Protein AF-A0A4Y7U1Z7-F1 (afdb_monomer_lite)

Secondary structure (DSSP, 8-state):
--S--TT--EEEEEEEBS-SSSEEEEEEEETT--EEEEEEETTTEEETT-----EEEEEEETTEEEEEEE--GGGS-B--SSS---EEEEEE-

Radius of gyration: 13.89 Å; chains: 1; bounding box: 36×25×38 Å

Sequence (93 aa):
QRDNFGTADIFGVFINGFNDGQQNFEFFVSAADVQGDCVMTDANGEDYSWDAVWISKAVLTDTGWTVEMKIPYAALRFSEENKQTWGINFFRE

Organism: NCBI:txid2133765

pLDDT: mean 92.45, std 10.13, range [46.44, 98.19]

Foldseek 3Di:
DADDCDPFKKKKKWKAQAQPQAKIWIWMQTLVRHIFIFIAGPVPGTHRVDDDDWDKDKDADPVGIDMDIGHDPVRDDHDPDPDTDMDIDMDID

Structure (mmCIF, N/CA/C/O backbone):
data_AF-A0A4Y7U1Z7-F1
#
_entry.id   AF-A0A4Y7U1Z7-F1
#
loop_
_atom_site.group_PDB
_atom_site.id
_atom_site.type_symbol
_atom_site.label_atom_id
_atom_site.label_alt_id
_atom_site.label_comp_id
_atom_site.label_asym_id
_atom_site.label_entity_id
_atom_site.label_seq_id
_atom_site.pdbx_PDB_ins_code
_atom_site.Cartn_x
_atom_site.Cartn_y
_atom_site.Cartn_z
_atom_site.occupancy
_atom_site.B_iso_or_equiv
_atom_site.auth_seq_id
_atom_site.auth_comp_id
_atom_site.auth_asym_id
_atom_site.auth_atom_id
_atom_site.pdbx_PDB_model_num
ATOM 1 N N . GLN A 1 1 ? -17.937 1.829 1.725 1.00 46.44 1 GLN A N 1
ATOM 2 C CA . GLN A 1 1 ? -17.871 3.102 0.984 1.00 46.44 1 GLN A CA 1
ATOM 3 C C . GLN A 1 1 ? -16.392 3.418 0.895 1.00 46.44 1 GLN A C 1
ATOM 5 O O . GLN A 1 1 ? -15.797 3.621 1.943 1.00 46.44 1 GLN A O 1
ATOM 10 N N . ARG A 1 2 ? -15.788 3.254 -0.286 1.00 53.34 2 ARG A N 1
ATOM 11 C CA . ARG A 1 2 ? -14.375 3.585 -0.514 1.00 53.34 2 ARG A CA 1
ATOM 12 C C . ARG A 1 2 ? -14.224 5.106 -0.581 1.00 53.34 2 ARG A C 1
ATOM 14 O O . ARG A 1 2 ? -15.193 5.790 -0.915 1.00 53.34 2 ARG A O 1
ATOM 21 N N . ASP A 1 3 ? -13.056 5.594 -0.185 1.00 59.09 3 ASP A N 1
ATOM 22 C CA . ASP A 1 3 ? -12.570 6.959 -0.446 1.00 59.09 3 ASP A CA 1
ATOM 23 C C . ASP A 1 3 ? -13.263 8.106 0.316 1.00 59.09 3 ASP A C 1
ATOM 25 O O . ASP A 1 3 ? -13.242 9.258 -0.112 1.00 59.09 3 ASP A O 1
ATOM 29 N N . ASN A 1 4 ? -13.860 7.832 1.483 1.00 60.19 4 ASN A N 1
ATOM 30 C CA . ASN A 1 4 ? -14.235 8.887 2.433 1.00 60.19 4 ASN A CA 1
ATOM 31 C C . ASN A 1 4 ? -13.699 8.565 3.825 1.00 60.19 4 ASN A C 1
ATOM 33 O O . ASN A 1 4 ? -14.300 7.793 4.576 1.00 60.19 4 ASN A O 1
ATOM 37 N N . PHE A 1 5 ? -12.567 9.176 4.152 1.00 6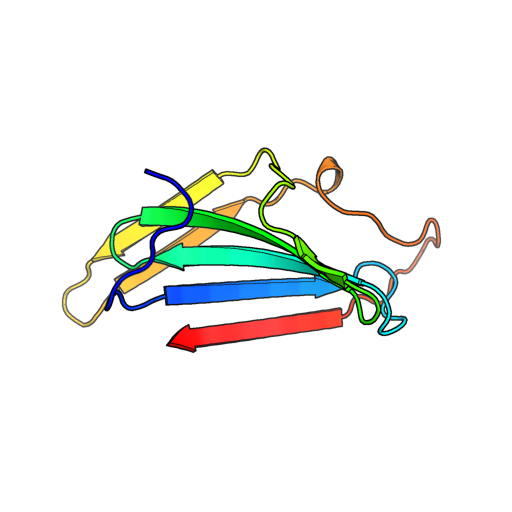0.22 5 PHE A N 1
ATOM 38 C CA . PHE A 1 5 ? -11.859 8.911 5.394 1.00 60.22 5 PHE A CA 1
ATOM 39 C C . PHE A 1 5 ? -12.296 9.794 6.578 1.00 60.22 5 PHE A C 1
ATOM 41 O O . PHE A 1 5 ? -11.962 9.479 7.717 1.00 60.22 5 PHE A O 1
ATOM 48 N N . GLY A 1 6 ? -13.126 10.825 6.361 1.00 64.81 6 GLY A N 1
ATOM 49 C CA . GLY A 1 6 ? -13.701 11.641 7.440 1.00 64.81 6 GLY A CA 1
ATOM 50 C C . GLY A 1 6 ? -12.665 12.122 8.472 1.00 64.81 6 GLY A C 1
ATOM 51 O O . GLY A 1 6 ? -11.645 12.686 8.107 1.00 64.81 6 GLY A O 1
ATOM 52 N N . THR A 1 7 ? -12.940 11.905 9.763 1.00 68.12 7 THR A N 1
ATOM 53 C CA . THR A 1 7 ? -12.014 12.134 10.897 1.00 68.12 7 THR A CA 1
ATOM 54 C C . THR A 1 7 ? -11.456 10.817 11.457 1.00 68.12 7 THR A C 1
ATOM 56 O O . THR A 1 7 ? -11.281 10.686 12.670 1.00 68.12 7 THR A O 1
ATOM 59 N N . ALA A 1 8 ? -11.332 9.782 10.624 1.00 78.44 8 ALA A N 1
ATOM 60 C CA . ALA A 1 8 ? -10.840 8.482 11.068 1.00 78.44 8 ALA A CA 1
ATOM 61 C C . ALA A 1 8 ? -9.312 8.497 11.212 1.00 78.44 8 ALA A C 1
ATOM 63 O O . ALA A 1 8 ? -8.645 9.169 10.440 1.00 78.44 8 ALA A O 1
ATOM 64 N N . ASP A 1 9 ? -8.785 7.714 12.161 1.00 92.88 9 ASP A N 1
ATOM 65 C CA . ASP A 1 9 ? -7.353 7.388 12.207 1.00 92.88 9 ASP A CA 1
ATOM 66 C C . ASP A 1 9 ? -7.031 6.475 11.016 1.00 92.88 9 ASP A C 1
ATOM 68 O O . ASP A 1 9 ? -7.720 5.461 10.807 1.00 92.88 9 ASP A O 1
ATOM 72 N N . ILE A 1 10 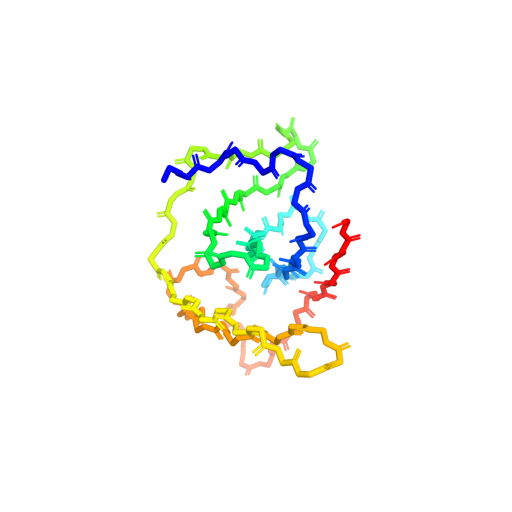? -6.035 6.850 10.219 1.00 94.88 10 ILE A N 1
ATOM 73 C CA . ILE A 1 10 ? -5.677 6.190 8.959 1.00 94.88 10 ILE A CA 1
ATOM 74 C C . ILE A 1 10 ? -4.217 5.785 9.009 1.00 94.88 10 ILE A C 1
ATOM 76 O O . ILE A 1 10 ? -3.359 6.557 9.414 1.00 94.88 10 ILE A O 1
ATOM 80 N N . PHE A 1 11 ? -3.916 4.587 8.522 1.00 97.50 11 PHE A N 1
ATOM 81 C CA . PHE A 1 11 ? -2.557 4.156 8.230 1.00 97.50 11 PHE A CA 1
ATOM 82 C C . PHE A 1 11 ? -2.366 4.030 6.720 1.00 97.50 11 PHE A C 1
ATOM 84 O O . PHE A 1 11 ? -3.203 3.437 6.038 1.00 97.50 11 PHE A O 1
ATOM 91 N N . GLY A 1 12 ? -1.258 4.567 6.212 1.00 97.25 12 GLY A N 1
ATOM 92 C CA . GLY A 1 12 ? -0.879 4.507 4.804 1.00 97.25 12 GLY A CA 1
ATOM 93 C C . GLY A 1 12 ? 0.456 3.795 4.585 1.00 97.25 12 GLY A C 1
ATOM 94 O O . GLY A 1 12 ? 1.403 3.991 5.351 1.00 97.25 12 GLY A O 1
ATOM 95 N N . VAL A 1 13 ? 0.547 3.003 3.514 1.00 98.00 13 VAL A N 1
ATOM 96 C CA . VAL A 1 13 ? 1.798 2.427 2.995 1.00 98.00 13 VAL A CA 1
ATOM 97 C C . VAL A 1 13 ? 1.988 2.888 1.560 1.00 98.00 13 VAL A C 1
ATOM 99 O O . VAL A 1 13 ? 1.153 2.598 0.703 1.00 98.00 13 VAL A O 1
ATOM 102 N N . PHE A 1 14 ? 3.091 3.587 1.292 1.00 97.25 14 PHE A N 1
ATOM 103 C CA . PHE A 1 14 ? 3.404 4.131 -0.031 1.00 97.25 14 PHE A CA 1
ATOM 104 C C . PHE A 1 14 ? 4.584 3.375 -0.618 1.00 97.25 14 PHE A C 1
ATOM 106 O O . PHE A 1 14 ? 5.627 3.246 0.029 1.00 97.25 14 PHE A O 1
ATOM 113 N N . ILE A 1 15 ? 4.418 2.858 -1.833 1.00 97.75 15 ILE A N 1
ATOM 114 C CA . ILE A 1 15 ? 5.394 1.986 -2.483 1.00 97.75 15 ILE A CA 1
ATOM 115 C C . ILE A 1 15 ? 5.801 2.585 -3.826 1.00 97.75 15 ILE A C 1
ATOM 117 O O . ILE A 1 15 ? 4.965 2.768 -4.709 1.00 97.75 15 ILE A O 1
ATOM 121 N N . ASN A 1 16 ? 7.103 2.802 -4.008 1.00 97.06 16 ASN A N 1
ATOM 122 C CA . ASN A 1 16 ? 7.699 3.117 -5.304 1.00 97.06 16 ASN A CA 1
ATOM 123 C C . ASN A 1 16 ? 8.585 1.948 -5.757 1.00 97.06 16 ASN A C 1
ATOM 125 O O . ASN A 1 16 ? 9.723 1.797 -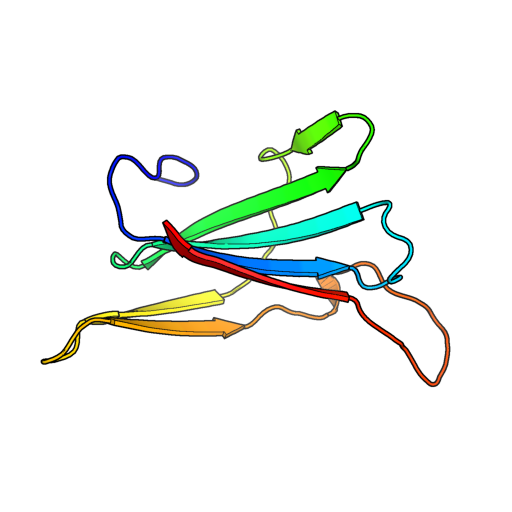5.306 1.00 97.06 16 ASN A O 1
ATOM 129 N N . GLY A 1 17 ? 8.060 1.118 -6.662 1.00 95.94 17 GLY A N 1
ATOM 130 C CA . GLY A 1 17 ? 8.744 -0.084 -7.150 1.00 95.94 17 GLY A CA 1
ATOM 131 C C . GLY A 1 17 ? 9.928 0.173 -8.092 1.00 95.94 17 GLY A C 1
ATOM 132 O O . GLY A 1 17 ? 10.730 -0.736 -8.316 1.00 95.94 17 GLY A O 1
ATOM 133 N N . PHE A 1 18 ? 10.058 1.384 -8.645 1.00 95.25 18 PHE A N 1
ATOM 134 C CA . PHE A 1 18 ? 11.229 1.807 -9.429 1.00 95.25 18 PHE A CA 1
ATOM 135 C C . PHE A 1 18 ? 12.227 2.629 -8.606 1.00 95.25 18 PHE A C 1
ATOM 137 O O . PHE A 1 18 ? 13.388 2.740 -8.989 1.00 95.25 18 PHE A O 1
ATOM 144 N N . ASN A 1 19 ? 11.781 3.172 -7.470 1.00 95.06 19 ASN A N 1
ATOM 145 C CA . ASN A 1 19 ? 12.525 4.069 -6.592 1.00 95.06 19 ASN A CA 1
ATOM 146 C C . ASN A 1 19 ? 13.162 5.261 -7.333 1.00 95.06 19 ASN A C 1
ATOM 148 O O . ASN A 1 19 ? 14.305 5.637 -7.076 1.00 95.06 19 ASN A O 1
ATOM 152 N N . ASP A 1 20 ? 12.416 5.837 -8.273 1.00 92.75 20 ASP A N 1
ATOM 153 C CA . ASP A 1 20 ? 12.851 6.927 -9.154 1.00 92.75 20 ASP A CA 1
ATOM 154 C C . ASP A 1 20 ? 12.218 8.288 -8.811 1.00 92.75 20 ASP A C 1
ATOM 156 O O . ASP A 1 20 ? 12.522 9.291 -9.452 1.00 92.75 20 ASP A O 1
ATOM 160 N N . GLY A 1 21 ? 11.342 8.319 -7.802 1.00 89.25 21 GLY A N 1
ATOM 161 C CA . GLY A 1 21 ? 10.634 9.516 -7.353 1.00 89.25 21 GLY A CA 1
ATOM 162 C C . GLY A 1 21 ? 9.460 9.956 -8.233 1.00 89.25 21 GLY A C 1
ATOM 163 O O . GLY A 1 21 ? 8.892 10.996 -7.944 1.00 89.25 21 GLY A O 1
ATOM 164 N N . GLN A 1 22 ? 9.075 9.202 -9.269 1.00 90.75 22 GLN A N 1
ATOM 165 C CA . GLN A 1 22 ? 8.054 9.657 -10.228 1.00 90.75 22 GLN A CA 1
ATOM 166 C C . GLN A 1 22 ? 6.627 9.207 -9.894 1.00 90.75 22 GLN A C 1
ATOM 168 O O . GLN A 1 22 ? 5.661 9.894 -10.236 1.00 90.75 22 GLN A O 1
ATOM 173 N N . GLN A 1 23 ? 6.484 8.029 -9.283 1.00 93.25 23 GLN A N 1
ATOM 174 C CA . GLN A 1 23 ? 5.192 7.405 -9.008 1.00 93.25 23 GLN A CA 1
ATOM 175 C C . GLN A 1 23 ? 5.214 6.641 -7.682 1.00 93.25 23 GLN A C 1
ATOM 177 O O . GLN A 1 23 ? 6.122 5.843 -7.447 1.00 93.25 23 GLN A O 1
ATOM 182 N N . ASN A 1 24 ? 4.163 6.804 -6.878 1.00 95.88 24 ASN A N 1
ATOM 183 C CA . ASN A 1 24 ? 3.887 5.952 -5.724 1.00 95.88 24 ASN A CA 1
ATOM 184 C C . ASN A 1 24 ? 2.538 5.247 -5.894 1.00 95.88 24 ASN A C 1
ATOM 186 O O . ASN A 1 24 ? 1.571 5.832 -6.381 1.00 95.88 24 ASN A O 1
ATOM 190 N N . PHE A 1 25 ? 2.481 3.989 -5.470 1.00 97.44 25 PHE A N 1
ATOM 191 C CA . PHE A 1 25 ? 1.235 3.280 -5.201 1.00 97.44 25 PHE A CA 1
ATOM 192 C C . PHE A 1 25 ? 0.940 3.428 -3.717 1.00 97.44 25 PHE A C 1
ATOM 194 O O . PHE A 1 25 ? 1.748 3.001 -2.885 1.00 97.44 25 PHE A O 1
ATOM 201 N N . GLU A 1 26 ? -0.180 4.054 -3.390 1.00 97.56 26 GLU A N 1
ATOM 202 C CA . GLU A 1 26 ? -0.518 4.410 -2.020 1.00 97.56 26 GLU A CA 1
ATOM 203 C C . GLU A 1 26 ? -1.729 3.603 -1.575 1.00 97.56 26 GLU A C 1
ATOM 205 O O . GLU A 1 26 ? -2.747 3.546 -2.262 1.00 97.56 26 GLU A O 1
ATOM 210 N N . PHE A 1 27 ? -1.587 2.926 -0.439 1.00 97.94 27 PHE A N 1
ATOM 211 C CA . PHE A 1 27 ? -2.616 2.067 0.131 1.00 97.94 27 PHE A CA 1
ATOM 212 C C . PHE A 1 27 ? -2.948 2.561 1.527 1.00 97.94 27 PHE A C 1
ATOM 214 O O . PHE A 1 27 ? -2.059 2.654 2.375 1.00 97.94 27 PHE A O 1
ATOM 221 N N . PHE A 1 28 ? -4.225 2.812 1.778 1.00 97.25 28 PHE A N 1
ATOM 222 C CA . PHE A 1 28 ? -4.726 3.378 3.021 1.00 97.25 28 PHE A CA 1
ATOM 223 C C . PHE A 1 28 ? -5.723 2.431 3.679 1.00 97.25 28 PHE A C 1
ATOM 225 O O . PHE A 1 28 ? -6.581 1.842 3.016 1.00 97.25 28 PHE A O 1
ATOM 232 N N . VAL A 1 29 ? -5.634 2.306 5.001 1.00 97.12 29 VAL A N 1
ATOM 233 C CA . VAL A 1 29 ? -6.602 1.573 5.820 1.00 97.12 29 VAL A CA 1
ATOM 234 C C . VAL A 1 29 ? -6.954 2.414 7.034 1.00 97.12 29 VAL A C 1
ATOM 236 O O . VAL A 1 29 ? -6.069 2.829 7.780 1.00 97.12 29 VAL A O 1
ATOM 239 N N . SER A 1 30 ? -8.244 2.646 7.261 1.00 96.00 30 SER A N 1
ATOM 240 C CA . SER A 1 30 ? -8.701 3.260 8.508 1.00 96.00 30 SER A CA 1
ATOM 241 C C . SER A 1 30 ? -8.762 2.243 9.650 1.00 96.00 30 SER A C 1
ATOM 243 O O . SER A 1 30 ? -8.910 1.040 9.425 1.00 96.00 30 SER A O 1
ATOM 245 N N . ALA A 1 31 ? -8.777 2.720 10.895 1.00 94.69 31 ALA A N 1
ATOM 246 C CA . ALA A 1 31 ? -8.997 1.871 12.072 1.00 94.69 31 ALA A CA 1
ATOM 247 C C . ALA A 1 31 ? -10.319 1.065 12.029 1.00 94.69 31 ALA A C 1
ATOM 249 O O . ALA A 1 31 ? -10.474 0.082 12.753 1.00 94.69 31 ALA A O 1
ATOM 250 N N . ALA A 1 32 ? -11.269 1.462 11.171 1.00 93.88 32 ALA A N 1
ATOM 251 C CA . ALA A 1 32 ? -12.531 0.765 10.925 1.00 93.88 32 ALA A CA 1
ATOM 252 C C . ALA A 1 32 ? -12.470 -0.236 9.750 1.00 93.88 32 ALA A C 1
ATOM 254 O O . ALA A 1 32 ? -13.519 -0.694 9.297 1.00 93.88 32 ALA A O 1
ATOM 255 N N . ASP A 1 33 ? -11.270 -0.577 9.262 1.00 94.81 33 ASP A N 1
ATOM 256 C CA . ASP A 1 33 ? -11.033 -1.505 8.143 1.00 94.81 33 ASP A CA 1
ATOM 257 C C . ASP A 1 33 ? -11.580 -0.987 6.797 1.00 94.81 33 ASP A C 1
ATOM 259 O O . ASP A 1 33 ? -11.945 -1.762 5.914 1.00 94.81 33 ASP A O 1
ATOM 263 N N . VAL A 1 34 ? -11.668 0.342 6.631 1.00 94.50 34 VAL A N 1
ATOM 264 C CA . VAL A 1 34 ? -12.027 0.958 5.343 1.00 94.50 34 VAL A CA 1
ATOM 265 C C . VAL A 1 34 ? -10.769 1.096 4.499 1.00 94.50 34 VAL A C 1
ATOM 267 O O . VAL A 1 34 ? -9.826 1.766 4.914 1.00 94.50 34 VAL A O 1
ATOM 270 N N . GLN A 1 35 ? -10.783 0.481 3.318 1.00 96.06 35 GLN A N 1
ATOM 271 C CA . GLN A 1 35 ? -9.713 0.565 2.327 1.00 96.06 35 GLN A CA 1
ATOM 272 C C . GLN A 1 35 ? -9.888 1.786 1.420 1.00 96.06 35 GLN A C 1
ATOM 274 O O . GLN A 1 35 ? -11.013 2.127 1.041 1.00 96.06 35 GLN A O 1
ATOM 279 N N . GLY A 1 36 ? -8.769 2.372 1.013 1.00 96.06 36 GLY A N 1
ATOM 280 C CA . GLY A 1 36 ? -8.672 3.206 -0.180 1.00 96.06 36 GLY A CA 1
ATOM 281 C C . GLY A 1 36 ? -7.264 3.150 -0.749 1.00 96.06 36 GLY A C 1
ATOM 282 O O . GLY A 1 36 ? -6.324 2.699 -0.091 1.00 96.06 36 GLY A O 1
ATOM 283 N N . ASP A 1 37 ? -7.141 3.546 -1.998 1.00 97.50 37 ASP A N 1
ATOM 284 C CA . ASP A 1 37 ? -5.916 3.442 -2.766 1.00 97.50 37 ASP A CA 1
ATOM 285 C C . ASP A 1 37 ? -5.877 4.509 -3.849 1.00 97.50 37 ASP A C 1
ATOM 287 O O . ASP A 1 37 ? -6.900 4.987 -4.337 1.00 97.50 37 ASP A O 1
ATOM 291 N N . CYS A 1 38 ? -4.665 4.908 -4.199 1.00 97.00 38 CYS A N 1
ATOM 292 C CA . CYS A 1 38 ? -4.450 5.820 -5.300 1.00 97.00 38 CYS A CA 1
ATOM 293 C C . CYS A 1 38 ? -3.076 5.598 -5.920 1.00 97.00 38 CYS A C 1
ATOM 295 O O . CYS A 1 38 ? -2.185 4.935 -5.372 1.00 97.00 38 CYS A O 1
ATOM 297 N N . VAL A 1 39 ? -2.914 6.177 -7.101 1.00 97.06 39 VAL A N 1
ATOM 298 C CA . VAL A 1 39 ? -1.602 6.385 -7.697 1.00 97.06 39 VAL A CA 1
ATOM 299 C C . VAL A 1 39 ? -1.249 7.853 -7.546 1.00 97.06 39 VAL A C 1
ATOM 301 O O . VAL A 1 39 ? -1.938 8.709 -8.092 1.00 97.06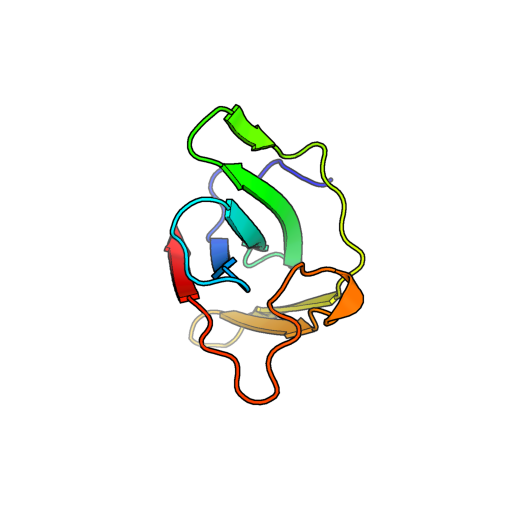 39 VAL A O 1
ATOM 304 N N . MET A 1 40 ? -0.147 8.136 -6.861 1.00 96.19 40 MET A N 1
ATOM 305 C CA . MET A 1 40 ? 0.409 9.480 -6.746 1.00 96.19 40 MET A CA 1
ATOM 306 C C . MET A 1 40 ? 1.500 9.683 -7.796 1.00 96.19 40 MET A C 1
ATOM 308 O O . MET A 1 40 ? 2.384 8.839 -7.962 1.00 96.19 40 MET A O 1
ATOM 312 N N . THR A 1 41 ? 1.447 10.809 -8.506 1.00 95.12 41 THR A N 1
ATOM 313 C CA . THR A 1 41 ? 2.496 11.244 -9.442 1.00 95.12 41 THR A CA 1
ATOM 314 C C . THR A 1 41 ? 2.758 12.735 -9.296 1.00 95.12 41 THR A C 1
ATOM 316 O O . THR A 1 41 ? 1.843 13.497 -8.988 1.00 95.12 41 THR A O 1
ATOM 319 N N . ASP A 1 42 ? 3.971 13.177 -9.627 1.00 89.25 42 ASP A N 1
ATOM 320 C CA . ASP A 1 42 ? 4.317 14.606 -9.615 1.00 89.25 42 ASP A CA 1
ATOM 321 C C . ASP A 1 42 ? 3.440 15.446 -10.561 1.00 89.25 42 ASP A C 1
ATOM 323 O O . ASP A 1 42 ? 3.195 16.626 -10.312 1.00 89.25 42 ASP A O 1
ATOM 327 N N . ALA A 1 43 ? 2.972 14.850 -11.663 1.00 90.81 43 ALA A N 1
ATOM 328 C CA . ALA A 1 43 ? 2.205 15.554 -12.687 1.00 90.81 43 ALA A CA 1
ATOM 329 C C . ALA A 1 43 ? 0.728 15.747 -12.315 1.00 90.81 43 ALA A C 1
ATOM 331 O O . ALA A 1 43 ? 0.171 16.813 -12.579 1.00 90.81 43 ALA A O 1
ATOM 332 N N . ASN A 1 44 ? 0.094 14.720 -11.740 1.00 90.19 44 ASN A N 1
ATOM 333 C CA . ASN A 1 44 ? -1.360 14.682 -11.554 1.00 90.19 44 ASN A CA 1
ATOM 334 C C . ASN A 1 44 ? -1.797 14.681 -10.085 1.00 90.19 44 ASN A C 1
ATOM 336 O O . ASN A 1 44 ? -2.993 14.783 -9.823 1.00 90.19 44 ASN A O 1
ATOM 340 N N . GLY A 1 45 ? -0.863 14.582 -9.137 1.00 93.88 45 GLY A N 1
ATOM 341 C CA . GLY A 1 45 ? -1.212 14.334 -7.745 1.00 93.88 45 GLY A CA 1
ATOM 342 C C . GLY A 1 45 ? -1.764 12.918 -7.550 1.00 93.88 45 GLY A C 1
ATOM 343 O O . GLY A 1 45 ? -1.411 12.000 -8.298 1.00 93.88 45 GLY A O 1
ATOM 344 N N . GLU A 1 46 ? -2.609 12.761 -6.533 1.00 95.19 46 GLU A N 1
ATOM 345 C CA . GLU A 1 46 ? -3.274 11.507 -6.176 1.00 95.19 46 GLU A CA 1
ATOM 346 C C . GLU A 1 46 ? -4.457 11.228 -7.117 1.00 95.19 46 GLU A C 1
ATOM 348 O O . GLU A 1 46 ? -5.417 12.000 -7.189 1.00 95.19 46 GLU A O 1
ATOM 353 N N . ASP A 1 47 ? -4.413 10.098 -7.820 1.00 95.25 47 ASP A N 1
ATOM 354 C CA . ASP A 1 47 ? -5.514 9.583 -8.635 1.00 95.25 47 ASP A CA 1
ATOM 355 C C . ASP A 1 47 ? -6.203 8.405 -7.931 1.00 95.25 47 ASP A C 1
ATOM 357 O O . ASP A 1 47 ? -5.746 7.260 -8.003 1.00 95.25 47 ASP A O 1
ATOM 361 N N . TYR A 1 48 ? -7.320 8.697 -7.261 1.00 94.81 48 TYR A N 1
ATOM 362 C CA . TYR A 1 48 ? -8.180 7.718 -6.577 1.00 94.81 48 TYR A CA 1
ATOM 363 C C . TYR A 1 48 ? -9.112 6.947 -7.524 1.00 94.81 48 TYR A C 1
ATOM 365 O O . TYR A 1 48 ? -9.914 6.131 -7.079 1.00 94.81 48 TYR A O 1
ATOM 373 N N . SER A 1 49 ? -9.066 7.196 -8.839 1.00 94.25 49 SER A N 1
ATOM 374 C CA . SER A 1 49 ? -9.799 6.351 -9.793 1.00 94.25 49 SER A CA 1
ATOM 375 C C . SER A 1 49 ? -9.111 5.003 -10.023 1.00 94.25 49 SER A C 1
ATOM 377 O O . SER A 1 49 ? -9.723 4.073 -10.557 1.00 94.25 49 SER A O 1
ATOM 379 N N . TRP A 1 50 ? -7.841 4.892 -9.624 1.00 94.50 50 TRP A N 1
ATOM 380 C CA . TRP A 1 50 ? -7.102 3.643 -9.638 1.00 94.50 50 TRP A CA 1
ATOM 381 C C . TRP A 1 50 ? -7.614 2.696 -8.553 1.00 94.50 50 TRP A C 1
ATOM 383 O O . TRP A 1 50 ? -7.688 3.055 -7.388 1.00 94.50 50 TRP A O 1
ATOM 393 N N . ASP A 1 51 ? -7.938 1.470 -8.958 1.00 92.81 51 ASP A N 1
ATOM 394 C CA . ASP A 1 51 ? -8.567 0.477 -8.097 1.00 92.81 51 ASP A CA 1
ATOM 395 C C . ASP A 1 51 ? -7.786 -0.842 -8.149 1.00 92.81 51 ASP A C 1
ATOM 397 O O . ASP A 1 51 ? -7.930 -1.637 -9.087 1.00 92.81 51 ASP A O 1
ATOM 401 N N . ALA A 1 52 ? -6.925 -1.069 -7.158 1.00 95.19 52 ALA A N 1
ATOM 402 C CA . ALA A 1 52 ? -6.167 -2.302 -7.039 1.00 95.19 52 ALA A CA 1
ATOM 403 C C . ALA A 1 52 ? -6.934 -3.389 -6.280 1.00 95.19 52 ALA A C 1
ATOM 405 O O . ALA A 1 52 ? -7.683 -3.152 -5.336 1.00 95.19 52 ALA A O 1
ATOM 406 N N . VAL A 1 53 ? -6.642 -4.646 -6.620 1.00 95.94 53 VAL A N 1
ATOM 407 C CA . VAL A 1 53 ? -7.126 -5.802 -5.855 1.00 95.94 53 VAL A CA 1
ATOM 408 C C . VAL A 1 53 ? -6.105 -6.163 -4.777 1.00 95.94 53 VAL A C 1
ATOM 410 O O . VAL A 1 53 ? -5.062 -6.753 -5.063 1.00 95.94 53 VAL A O 1
ATOM 413 N N . TRP A 1 54 ? -6.420 -5.840 -3.526 1.00 97.50 54 TRP A N 1
ATOM 414 C CA . TRP A 1 54 ? -5.603 -6.131 -2.346 1.00 97.50 54 TRP A CA 1
ATOM 415 C C . TRP A 1 54 ? -6.494 -6.352 -1.115 1.00 97.50 54 TRP A C 1
ATOM 417 O O . TRP A 1 54 ? -7.695 -6.089 -1.143 1.00 97.50 54 TRP A O 1
ATOM 427 N N . ILE A 1 55 ? -5.925 -6.897 -0.039 1.00 97.94 55 ILE A N 1
ATOM 428 C CA . ILE A 1 55 ? -6.688 -7.282 1.159 1.00 97.94 55 ILE A CA 1
ATOM 429 C C . ILE A 1 55 ? -6.112 -6.563 2.376 1.00 97.94 55 ILE A C 1
ATOM 431 O O . ILE A 1 55 ? -4.897 -6.593 2.573 1.00 97.94 55 ILE A O 1
ATOM 435 N N . SER A 1 56 ? -6.973 -5.979 3.208 1.00 97.38 56 SER A N 1
ATOM 436 C CA . SER A 1 56 ? -6.631 -5.497 4.547 1.00 97.38 56 SER A CA 1
ATOM 437 C C . SER A 1 56 ? -7.370 -6.270 5.630 1.00 97.38 56 SER A C 1
ATOM 439 O O . SER A 1 56 ? -8.412 -6.887 5.384 1.00 97.38 56 SER A O 1
ATOM 441 N N . LYS A 1 57 ? -6.837 -6.203 6.850 1.00 98.19 57 LYS A N 1
ATOM 442 C CA . LYS A 1 57 ? -7.606 -6.450 8.058 1.00 98.19 57 LYS A CA 1
ATOM 443 C C . LYS A 1 57 ? -7.164 -5.530 9.189 1.00 98.19 57 LYS A C 1
ATOM 445 O O . LYS A 1 57 ? -6.064 -5.697 9.706 1.00 98.19 57 LYS A O 1
ATOM 450 N N . ALA A 1 58 ? -8.031 -4.609 9.597 1.00 97.31 58 ALA A N 1
ATOM 451 C CA . ALA A 1 58 ? -7.864 -3.823 10.817 1.00 97.31 58 ALA A CA 1
ATOM 452 C C . ALA A 1 58 ? -8.616 -4.443 12.008 1.00 97.31 58 ALA A C 1
ATOM 454 O O . ALA A 1 58 ? -9.716 -4.992 11.863 1.00 97.31 58 ALA A O 1
ATOM 455 N N . VAL A 1 59 ? -8.015 -4.362 13.196 1.00 97.38 59 VAL A N 1
ATOM 456 C CA . VAL A 1 59 ? -8.583 -4.875 14.449 1.00 97.38 59 VAL A CA 1
ATOM 457 C C . VAL A 1 59 ? -8.281 -3.916 15.593 1.00 97.38 59 VAL A C 1
ATOM 459 O O . VAL A 1 59 ? -7.145 -3.477 15.758 1.00 97.38 59 VAL A O 1
ATOM 462 N N . LEU A 1 60 ? -9.292 -3.613 16.409 1.00 96.69 60 LEU A N 1
ATOM 463 C CA . LEU A 1 60 ? -9.101 -2.880 17.660 1.00 96.69 60 LEU A CA 1
ATOM 464 C C . LEU A 1 60 ? -8.476 -3.799 18.717 1.00 96.69 60 LEU A C 1
ATOM 466 O O . LEU A 1 60 ? -8.808 -4.983 18.802 1.00 96.69 60 LEU A O 1
ATOM 470 N N . THR A 1 61 ? -7.596 -3.239 19.538 1.00 96.25 61 THR A N 1
ATOM 471 C CA . THR A 1 61 ? -6.932 -3.901 20.666 1.00 96.25 61 THR A CA 1
ATOM 472 C C . THR A 1 61 ? -7.121 -3.073 21.937 1.00 96.25 61 THR A C 1
ATOM 474 O O . THR A 1 61 ? -7.585 -1.934 21.885 1.00 96.25 61 THR A O 1
ATOM 477 N N . ASP A 1 62 ? -6.721 -3.609 23.092 1.00 96.56 62 ASP A N 1
ATOM 478 C CA . ASP A 1 62 ? -6.852 -2.906 24.378 1.00 96.56 62 ASP A CA 1
ATOM 479 C C . ASP A 1 62 ? -6.039 -1.598 24.453 1.00 96.56 62 ASP A C 1
ATOM 481 O O . ASP A 1 62 ? -6.304 -0.748 25.303 1.00 96.56 62 ASP A O 1
ATOM 485 N N . THR A 1 63 ? -5.043 -1.419 23.578 1.00 95.44 63 THR A N 1
ATOM 486 C CA . THR A 1 63 ? -4.132 -0.261 23.578 1.00 95.44 63 THR A CA 1
ATOM 487 C C . THR A 1 63 ? -4.172 0.558 22.286 1.00 95.44 63 THR A C 1
ATOM 489 O O . THR A 1 63 ? -3.365 1.473 22.131 1.00 95.44 63 THR A O 1
ATOM 492 N N . GLY A 1 64 ? -5.055 0.235 21.338 1.00 94.62 64 GLY A N 1
ATOM 493 C CA . GLY A 1 64 ? -5.124 0.914 20.044 1.00 94.62 64 GLY A CA 1
ATOM 494 C C . GLY A 1 64 ? -5.744 0.039 18.964 1.00 94.62 64 GLY A C 1
ATOM 495 O O . GLY A 1 64 ? -6.791 -0.568 19.167 1.00 94.62 64 GLY A O 1
ATOM 496 N N . TRP A 1 65 ? -5.104 -0.019 17.802 1.00 96.50 65 TRP A N 1
ATOM 497 C CA . TRP A 1 65 ? -5.523 -0.871 16.696 1.00 96.50 65 TRP A CA 1
ATOM 498 C C . TRP A 1 65 ? -4.311 -1.371 15.914 1.00 96.50 65 TRP A C 1
ATOM 500 O O . TRP A 1 65 ? -3.232 -0.778 15.967 1.00 96.50 65 TRP A O 1
ATOM 510 N N . THR A 1 66 ? -4.482 -2.489 15.222 1.00 97.31 66 THR A N 1
ATOM 511 C CA . THR A 1 66 ? -3.478 -3.079 14.336 1.00 97.31 66 THR A CA 1
ATOM 512 C C . THR A 1 66 ? -4.078 -3.299 12.958 1.00 97.31 66 THR A C 1
ATOM 514 O O . THR A 1 66 ? -5.284 -3.511 12.829 1.00 97.31 66 THR A O 1
ATOM 517 N N . VAL A 1 67 ? -3.232 -3.266 11.929 1.00 97.75 67 VAL A N 1
ATOM 518 C CA . VAL A 1 67 ? -3.626 -3.551 10.550 1.00 97.75 67 VAL A CA 1
ATOM 519 C C . VAL A 1 67 ? -2.657 -4.523 9.899 1.00 97.75 67 VAL A C 1
ATOM 521 O O . VAL A 1 67 ? -1.442 -4.386 10.019 1.00 97.75 67 VAL A O 1
ATOM 524 N N . GLU A 1 68 ? -3.211 -5.502 9.192 1.00 98.06 68 GLU A N 1
ATOM 525 C CA . GLU A 1 68 ? -2.479 -6.378 8.284 1.00 98.06 68 GLU A CA 1
ATOM 526 C C . GLU A 1 68 ? -2.893 -6.082 6.843 1.00 98.06 68 GLU A C 1
ATOM 528 O O . GLU A 1 68 ? -4.074 -5.893 6.553 1.00 98.06 68 GLU A O 1
ATOM 533 N N . MET A 1 69 ? -1.925 -6.041 5.927 1.00 98.19 69 MET A N 1
ATOM 534 C CA . MET A 1 69 ? -2.152 -5.728 4.515 1.00 98.19 69 MET A CA 1
ATOM 535 C C . MET A 1 69 ? -1.468 -6.774 3.636 1.00 98.19 69 MET A C 1
ATOM 537 O O . MET A 1 69 ? -0.301 -7.111 3.837 1.00 98.19 69 MET A O 1
ATOM 541 N N . LYS A 1 70 ? -2.188 -7.276 2.632 1.00 98.06 70 LYS A N 1
ATOM 542 C CA . LYS A 1 70 ? -1.671 -8.173 1.597 1.00 98.06 70 LYS A CA 1
ATOM 543 C C . LYS A 1 70 ? -1.791 -7.490 0.241 1.00 98.06 70 LYS A C 1
ATOM 545 O O . LYS A 1 70 ? -2.864 -7.487 -0.364 1.00 98.06 70 LYS A O 1
ATOM 550 N N . ILE A 1 71 ? -0.665 -6.970 -0.236 1.00 97.69 71 ILE A N 1
ATOM 551 C CA . ILE A 1 71 ? -0.539 -6.279 -1.521 1.00 97.69 71 ILE A CA 1
ATOM 552 C C . ILE A 1 71 ? 0.131 -7.238 -2.519 1.00 97.69 71 ILE A C 1
ATOM 554 O O . ILE A 1 71 ? 1.288 -7.617 -2.319 1.00 97.69 71 ILE A O 1
ATOM 558 N N . PRO A 1 72 ? -0.572 -7.701 -3.569 1.00 96.44 72 PRO A N 1
ATOM 559 C CA . PRO A 1 72 ? 0.033 -8.546 -4.592 1.00 96.44 72 PRO A CA 1
ATOM 560 C C . PRO A 1 72 ? 1.064 -7.771 -5.417 1.00 96.44 72 PRO A C 1
ATOM 562 O O . PRO A 1 72 ? 0.809 -6.641 -5.818 1.00 96.44 72 PRO A O 1
ATOM 565 N N . TYR A 1 73 ? 2.171 -8.415 -5.795 1.00 93.06 73 TYR A N 1
ATOM 566 C CA . TYR A 1 73 ? 3.152 -7.819 -6.715 1.00 93.06 73 TYR A CA 1
ATOM 567 C C . TYR A 1 73 ? 2.517 -7.379 -8.042 1.00 93.06 73 TYR A C 1
ATOM 569 O O . TYR A 1 73 ? 2.918 -6.373 -8.604 1.00 93.06 73 TYR A O 1
ATOM 577 N N . ALA A 1 74 ? 1.489 -8.092 -8.517 1.00 93.31 74 ALA A N 1
ATOM 578 C CA . ALA A 1 74 ? 0.767 -7.750 -9.744 1.00 93.31 74 ALA A CA 1
ATOM 579 C C . ALA A 1 74 ? -0.002 -6.415 -9.672 1.00 93.31 74 ALA A C 1
ATOM 581 O O . ALA A 1 74 ? -0.371 -5.882 -10.714 1.00 93.31 74 ALA A O 1
ATOM 582 N N . ALA A 1 75 ? -0.251 -5.884 -8.469 1.00 94.19 75 ALA A N 1
ATOM 583 C CA . ALA A 1 75 ? -0.831 -4.555 -8.290 1.00 94.19 75 ALA A CA 1
ATOM 584 C C . ALA A 1 75 ? 0.212 -3.436 -8.456 1.00 94.19 75 ALA A C 1
ATOM 586 O O . ALA A 1 75 ? -0.153 -2.273 -8.576 1.00 94.19 75 ALA A O 1
ATOM 587 N N . LEU A 1 76 ? 1.505 -3.770 -8.466 1.00 94.81 76 LEU A N 1
ATOM 588 C CA . LEU A 1 76 ? 2.601 -2.811 -8.470 1.00 94.81 76 LEU A CA 1
ATOM 589 C C . LEU A 1 76 ? 3.337 -2.840 -9.808 1.00 94.81 76 LEU A C 1
ATOM 591 O O . LEU A 1 76 ? 3.484 -3.884 -10.445 1.00 94.81 76 LEU A O 1
ATOM 595 N N . ARG A 1 77 ? 3.870 -1.686 -10.203 1.00 93.38 77 ARG A N 1
ATOM 596 C CA . ARG A 1 77 ? 4.899 -1.605 -11.245 1.00 93.38 77 ARG A CA 1
ATOM 597 C C . ARG A 1 77 ? 6.265 -1.485 -10.584 1.00 93.38 77 ARG A C 1
ATOM 599 O O . ARG A 1 77 ? 6.421 -0.727 -9.629 1.00 93.38 77 ARG A O 1
ATOM 606 N N . PHE A 1 78 ? 7.233 -2.242 -11.082 1.00 95.06 78 PHE A N 1
ATOM 607 C CA . PHE A 1 78 ? 8.571 -2.321 -10.509 1.00 95.06 78 PHE A CA 1
ATOM 608 C C . PHE A 1 78 ? 9.598 -2.759 -11.561 1.00 95.06 78 PHE A C 1
ATOM 610 O O . PHE A 1 78 ? 9.237 -3.241 -12.635 1.00 95.06 78 PHE A O 1
ATOM 617 N N . SER A 1 79 ? 10.881 -2.582 -11.244 1.00 93.25 79 SER A N 1
ATOM 618 C CA . SER A 1 79 ? 12.003 -2.920 -12.132 1.00 93.25 79 SER A CA 1
ATOM 619 C C . SER A 1 79 ? 12.111 -4.423 -12.441 1.00 93.25 79 SER A C 1
ATOM 621 O O . SER A 1 79 ? 11.973 -5.256 -11.549 1.00 93.25 79 SER A O 1
ATOM 623 N N . GLU A 1 80 ? 12.451 -4.784 -13.681 1.00 93.00 80 GLU A N 1
ATOM 624 C CA . GLU A 1 80 ? 12.746 -6.173 -14.085 1.00 93.00 80 GLU A CA 1
ATOM 625 C C . GLU A 1 80 ? 14.152 -6.651 -13.658 1.00 93.00 80 GLU A C 1
ATOM 627 O O . GLU A 1 80 ? 14.544 -7.784 -13.936 1.00 93.00 80 GLU A O 1
ATOM 632 N N . GLU A 1 81 ? 14.935 -5.806 -12.982 1.00 94.31 81 GLU A N 1
ATOM 633 C CA . GLU A 1 81 ? 16.257 -6.175 -12.477 1.00 94.31 81 GLU A CA 1
ATOM 634 C C . GLU A 1 81 ? 16.198 -7.322 -11.457 1.00 94.31 81 GLU A C 1
ATOM 636 O O . GLU A 1 81 ? 15.327 -7.376 -10.589 1.00 94.31 81 GLU A O 1
ATOM 641 N N . ASN A 1 82 ? 17.205 -8.203 -11.490 1.00 93.50 82 ASN A N 1
ATOM 642 C CA . ASN A 1 82 ? 17.311 -9.333 -10.555 1.00 93.50 82 ASN A CA 1
ATOM 643 C C . ASN A 1 82 ? 17.376 -8.901 -9.081 1.00 93.50 82 ASN A C 1
ATOM 645 O O . ASN A 1 82 ? 16.973 -9.653 -8.195 1.00 93.50 82 ASN A O 1
ATOM 649 N N . LYS A 1 83 ? 17.930 -7.715 -8.803 1.00 95.12 83 LYS A N 1
ATOM 650 C CA . LYS A 1 83 ? 17.977 -7.127 -7.466 1.00 95.12 83 LYS A CA 1
ATOM 651 C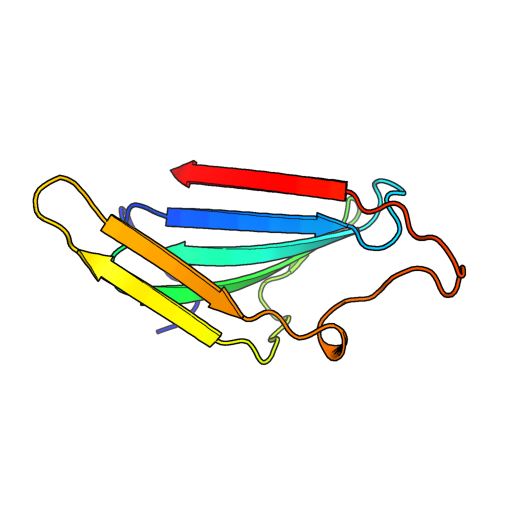 C . LYS A 1 83 ? 17.344 -5.748 -7.520 1.00 95.12 83 LYS A C 1
ATOM 653 O O . LYS A 1 83 ? 17.933 -4.823 -8.061 1.00 95.12 83 LYS A O 1
ATOM 658 N N . GLN A 1 84 ? 16.178 -5.624 -6.906 1.00 94.25 84 GLN A N 1
ATOM 659 C CA . GLN A 1 84 ? 15.394 -4.399 -6.922 1.00 94.25 84 GLN A CA 1
ATOM 660 C C . GLN A 1 84 ? 15.692 -3.555 -5.682 1.00 94.25 84 GLN A C 1
ATOM 662 O O . GLN A 1 84 ? 15.881 -4.085 -4.584 1.00 94.25 84 GLN A O 1
ATOM 667 N N . THR A 1 85 ? 15.709 -2.238 -5.861 1.00 96.12 85 THR A N 1
ATOM 668 C CA . THR A 1 85 ? 15.669 -1.274 -4.756 1.00 96.12 85 THR A CA 1
ATOM 669 C C . THR A 1 85 ? 14.330 -0.567 -4.827 1.00 96.12 85 THR A C 1
ATOM 671 O O . THR A 1 85 ? 14.031 0.044 -5.846 1.00 96.12 85 THR A O 1
ATOM 674 N N . TRP A 1 86 ? 13.518 -0.683 -3.781 1.00 96.94 86 TRP A N 1
ATOM 675 C CA . TRP A 1 86 ? 12.202 -0.048 -3.716 1.00 96.94 86 TRP A CA 1
ATOM 676 C C . TRP A 1 86 ? 12.215 1.093 -2.706 1.00 96.94 86 TRP A C 1
ATOM 678 O O . TRP A 1 86 ? 12.897 1.016 -1.681 1.00 96.94 86 TRP A O 1
ATOM 688 N N . GLY A 1 87 ? 11.430 2.125 -2.995 1.00 96.75 87 GLY A N 1
ATOM 689 C CA . GLY A 1 87 ? 11.068 3.151 -2.030 1.00 96.75 87 GLY A CA 1
ATOM 690 C C . GLY A 1 87 ? 9.860 2.690 -1.224 1.00 96.75 87 GLY A C 1
ATOM 691 O O . GLY A 1 87 ? 8.892 2.180 -1.792 1.00 96.75 87 GLY A O 1
ATOM 692 N N . ILE A 1 88 ? 9.915 2.868 0.094 1.00 97.00 88 ILE A N 1
ATOM 693 C CA . ILE A 1 88 ? 8.780 2.629 0.985 1.00 97.00 88 ILE A CA 1
ATOM 694 C C . ILE A 1 88 ? 8.653 3.780 1.972 1.00 97.00 88 ILE A C 1
ATOM 696 O O . ILE A 1 88 ? 9.653 4.241 2.526 1.00 97.00 88 ILE A O 1
ATOM 700 N N . ASN A 1 89 ? 7.425 4.231 2.196 1.00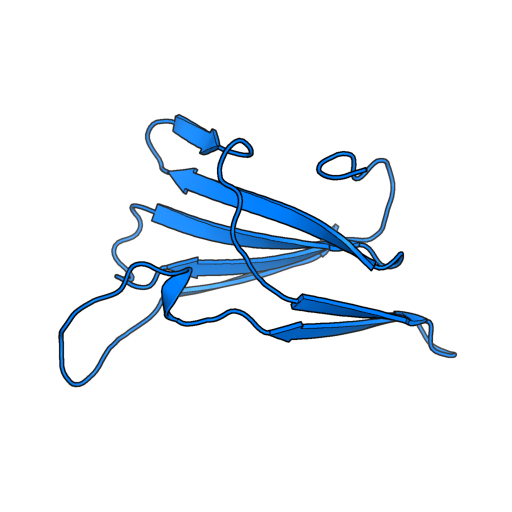 96.50 89 ASN A N 1
ATOM 701 C CA . ASN A 1 89 ? 7.112 5.197 3.235 1.00 96.50 89 ASN A CA 1
ATOM 702 C C . ASN A 1 89 ? 5.832 4.797 3.970 1.00 96.50 89 ASN A C 1
ATOM 704 O O . ASN A 1 89 ? 5.005 4.048 3.446 1.00 96.50 89 ASN A O 1
ATOM 708 N N . PHE A 1 90 ? 5.688 5.311 5.185 1.00 97.12 90 PHE A N 1
ATOM 709 C CA . PHE A 1 90 ? 4.529 5.083 6.030 1.00 97.12 90 PHE A CA 1
ATOM 710 C C . PHE A 1 90 ? 3.913 6.413 6.436 1.00 97.12 90 PHE A C 1
ATOM 712 O O . PHE A 1 90 ? 4.622 7.376 6.733 1.00 97.12 90 PHE A O 1
ATOM 719 N N . PHE A 1 91 ? 2.588 6.438 6.472 1.00 95.06 91 PHE A N 1
ATOM 720 C CA . PHE A 1 91 ? 1.790 7.609 6.803 1.00 95.06 91 PHE A CA 1
ATOM 721 C C . PHE A 1 91 ? 0.792 7.277 7.913 1.00 95.06 91 PHE A C 1
ATOM 723 O O . PHE A 1 91 ? 0.328 6.138 8.018 1.00 95.06 91 PHE A O 1
ATOM 730 N N . ARG A 1 92 ? 0.471 8.276 8.739 1.00 93.25 92 ARG A N 1
ATOM 731 C CA . ARG A 1 92 ? -0.625 8.212 9.703 1.00 93.25 92 ARG A CA 1
ATOM 732 C C . ARG A 1 92 ? -1.237 9.592 9.930 1.00 93.25 92 ARG A C 1
ATOM 734 O O . ARG A 1 92 ? -0.478 10.550 10.082 1.00 93.25 92 ARG A O 1
ATOM 741 N N . GLU A 1 93 ? -2.563 9.650 10.024 1.00 87.31 93 GLU A N 1
ATOM 742 C CA . GLU A 1 93 ? -3.368 10.837 10.367 1.00 87.31 93 GLU A CA 1
ATOM 743 C C . GLU A 1 93 ? -4.477 10.479 11.352 1.00 87.31 93 GLU A C 1
ATOM 745 O O . GLU A 1 93 ? -5.038 9.373 11.192 1.00 87.31 93 GLU A O 1
#